Protein AF-A0A6B1H2R6-F1 (afdb_monomer)

Structure (mmCIF, N/CA/C/O backbone):
data_AF-A0A6B1H2R6-F1
#
_entry.id   AF-A0A6B1H2R6-F1
#
loop_
_atom_site.group_PDB
_atom_site.id
_atom_site.type_symbol
_atom_site.label_atom_id
_atom_site.label_alt_id
_atom_site.label_comp_id
_atom_site.label_asym_id
_atom_site.label_entity_id
_atom_site.label_seq_id
_atom_site.pdbx_PDB_ins_code
_atom_site.Cartn_x
_atom_site.Cartn_y
_atom_site.Cartn_z
_atom_site.occupancy
_atom_site.B_iso_or_equiv
_atom_site.auth_seq_id
_atom_site.auth_comp_id
_atom_site.auth_asym_id
_atom_site.auth_atom_id
_atom_site.pdbx_PDB_model_num
ATOM 1 N N . MET A 1 1 ? -9.983 -0.664 -19.211 1.00 61.28 1 MET A N 1
ATOM 2 C C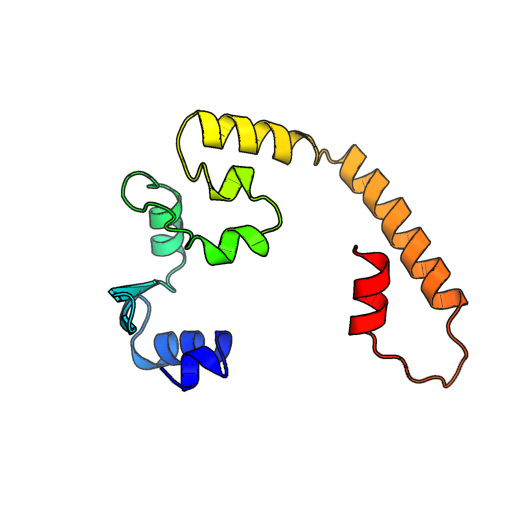A . MET A 1 1 ? -10.300 0.726 -18.810 1.00 61.28 1 MET A CA 1
ATOM 3 C C . MET A 1 1 ? -11.481 0.830 -17.845 1.00 61.28 1 MET A C 1
ATOM 5 O O . MET A 1 1 ? -11.213 1.014 -16.669 1.00 61.28 1 MET A O 1
ATOM 9 N N . ARG A 1 2 ? -12.753 0.632 -18.249 1.00 65.12 2 ARG A N 1
ATOM 10 C CA . ARG A 1 2 ? -13.896 0.660 -17.295 1.00 65.12 2 ARG A CA 1
ATOM 11 C C . ARG A 1 2 ? -13.756 -0.326 -16.122 1.00 65.12 2 ARG A C 1
ATOM 13 O O . ARG A 1 2 ? -14.140 0.011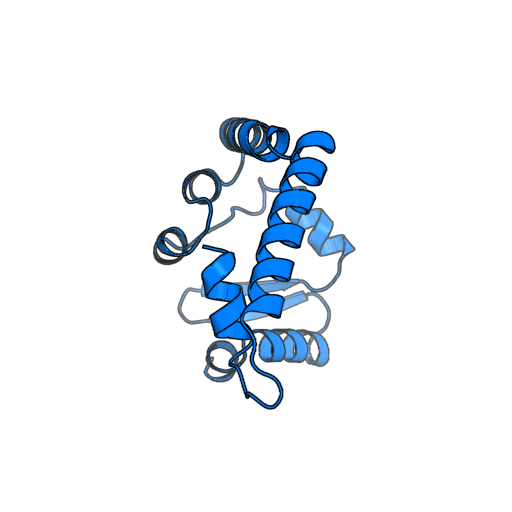 -15.015 1.00 65.12 2 ARG A O 1
ATOM 20 N N . ARG A 1 3 ? -13.167 -1.505 -16.365 1.00 73.31 3 ARG A N 1
ATOM 21 C CA . ARG A 1 3 ? -12.932 -2.533 -15.337 1.00 73.31 3 ARG A CA 1
ATOM 22 C C . ARG A 1 3 ? -11.935 -2.090 -14.258 1.00 73.31 3 ARG A C 1
ATOM 24 O O . ARG A 1 3 ? -12.256 -2.210 -13.091 1.00 73.31 3 ARG A O 1
ATOM 31 N N . LEU A 1 4 ? -10.805 -1.492 -14.654 1.00 78.25 4 LEU A N 1
ATOM 32 C CA . LEU A 1 4 ? -9.787 -0.969 -13.729 1.00 78.25 4 LEU A CA 1
ATOM 33 C C . LEU A 1 4 ? -10.348 0.117 -12.795 1.00 78.25 4 LEU A C 1
ATOM 35 O O . LEU A 1 4 ? -10.033 0.128 -11.614 1.00 78.25 4 LEU A O 1
ATOM 39 N N . ALA A 1 5 ? -11.183 1.021 -13.318 1.00 79.44 5 ALA A N 1
ATOM 40 C CA . ALA A 1 5 ? -11.774 2.099 -12.520 1.00 79.44 5 ALA A CA 1
ATOM 41 C C . ALA A 1 5 ? -12.897 1.626 -11.576 1.00 79.44 5 ALA A C 1
ATOM 43 O O . ALA A 1 5 ? -13.168 2.287 -10.581 1.00 79.44 5 ALA A O 1
ATOM 44 N N . ALA A 1 6 ? -13.570 0.519 -11.904 1.00 83.62 6 ALA A N 1
ATOM 45 C CA . ALA A 1 6 ? -14.678 -0.019 -11.115 1.00 83.62 6 ALA A CA 1
ATOM 46 C C . ALA A 1 6 ? -14.218 -1.032 -10.057 1.00 83.62 6 ALA A C 1
ATOM 48 O O . ALA A 1 6 ? -14.813 -1.114 -8.988 1.00 83.62 6 ALA A O 1
ATOM 49 N N . ASP A 1 7 ? -13.177 -1.803 -10.368 1.00 86.62 7 ASP A N 1
ATOM 50 C CA . ASP A 1 7 ? -12.631 -2.848 -9.512 1.00 86.62 7 ASP A CA 1
ATOM 51 C C . ASP A 1 7 ? -11.132 -2.997 -9.796 1.00 86.62 7 ASP A C 1
ATOM 53 O O . ASP A 1 7 ? -10.707 -3.712 -10.709 1.00 86.62 7 ASP A O 1
ATOM 57 N N . TYR A 1 8 ? -10.333 -2.257 -9.027 1.00 83.81 8 TYR A N 1
ATOM 58 C CA . TYR A 1 8 ? -8.883 -2.223 -9.186 1.00 83.81 8 TYR A CA 1
ATOM 59 C C . TYR A 1 8 ? -8.271 -3.604 -8.922 1.00 83.81 8 TYR A C 1
ATOM 61 O O . TYR A 1 8 ? -7.560 -4.143 -9.768 1.00 83.81 8 TYR A O 1
ATOM 69 N N . THR A 1 9 ? -8.600 -4.214 -7.783 1.00 88.81 9 THR A N 1
ATOM 70 C CA . THR A 1 9 ? -8.045 -5.507 -7.368 1.00 88.81 9 THR A CA 1
ATOM 71 C C . THR A 1 9 ? -8.484 -6.634 -8.300 1.00 88.81 9 THR A C 1
ATOM 73 O O . THR A 1 9 ? -7.644 -7.402 -8.772 1.00 88.81 9 THR A O 1
ATOM 76 N N . GLY A 1 10 ? -9.771 -6.710 -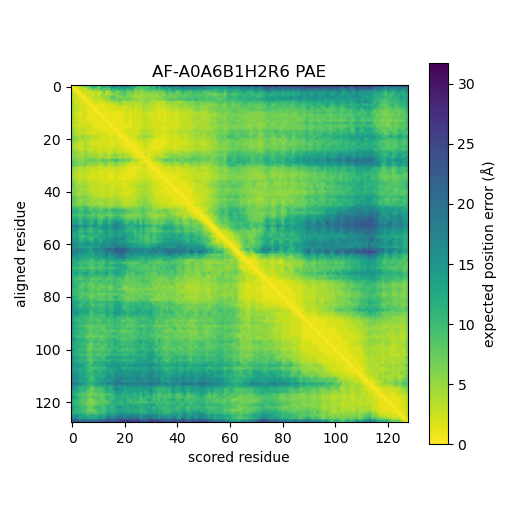8.649 1.00 92.19 10 GLY A N 1
ATOM 77 C CA . GLY A 1 10 ? -10.270 -7.733 -9.567 1.00 92.19 10 GLY A CA 1
ATOM 78 C C . GLY A 1 10 ? -9.758 -7.568 -10.997 1.00 92.19 10 GLY A C 1
ATOM 79 O O . GLY A 1 10 ? -9.630 -8.558 -11.717 1.00 92.19 10 GLY A O 1
ATOM 80 N N . PHE A 1 11 ? -9.406 -6.351 -11.424 1.00 92.81 11 PHE A N 1
ATOM 81 C CA . PHE A 1 11 ? -8.722 -6.142 -12.700 1.00 92.81 11 PHE A CA 1
ATOM 82 C C . PHE A 1 11 ? -7.328 -6.782 -12.718 1.00 92.81 11 PHE A C 1
ATOM 84 O O . PHE A 1 11 ? -7.022 -7.486 -13.677 1.00 92.81 11 PHE A O 1
ATOM 91 N N . PHE A 1 12 ? -6.508 -6.586 -11.679 1.00 93.62 12 PHE A N 1
ATOM 92 C CA . PHE A 1 12 ? -5.163 -7.173 -11.616 1.00 93.62 12 PHE A CA 1
ATOM 93 C C . PHE A 1 12 ? -5.189 -8.693 -11.433 1.00 93.62 12 PHE A C 1
ATOM 95 O O . PHE A 1 12 ? -4.414 -9.380 -12.093 1.00 93.62 12 PHE A O 1
ATOM 102 N N . HIS A 1 13 ? -6.126 -9.235 -10.647 1.00 93.88 13 HIS A N 1
ATOM 103 C CA . HIS A 1 13 ? -6.335 -10.688 -10.593 1.00 93.88 13 HIS A CA 1
ATOM 104 C C . HIS A 1 13 ? -6.684 -11.265 -11.962 1.00 93.88 13 HIS A C 1
ATOM 106 O O . HIS A 1 13 ? -6.070 -12.226 -12.412 1.00 93.88 13 HIS A O 1
ATOM 112 N N . TRP A 1 14 ? -7.629 -10.638 -12.662 1.00 94.19 14 TRP A N 1
ATOM 113 C CA . TRP A 1 14 ? -7.992 -11.062 -14.007 1.00 94.19 14 TRP A CA 1
ATOM 114 C C . TRP A 1 14 ? -6.820 -10.940 -14.991 1.00 94.19 14 TRP A C 1
ATOM 116 O O . TRP A 1 14 ? -6.663 -11.809 -15.841 1.00 94.19 14 TRP A O 1
ATOM 126 N N . LEU A 1 15 ? -5.979 -9.902 -14.884 1.00 94.88 15 LEU A N 1
ATOM 127 C CA . LEU A 1 15 ? -4.776 -9.797 -15.714 1.00 94.88 15 LEU A CA 1
ATOM 128 C C . LEU A 1 15 ? -3.838 -10.996 -15.496 1.00 94.88 15 LEU A C 1
ATOM 130 O O . LEU A 1 15 ? -3.395 -11.613 -16.464 1.00 94.88 15 LEU A O 1
ATOM 134 N N . HIS A 1 16 ? -3.573 -11.337 -14.235 1.00 95.62 16 HIS A N 1
ATOM 135 C CA . HIS A 1 16 ? -2.704 -12.457 -13.874 1.00 95.62 16 HIS A CA 1
ATOM 136 C C . HIS A 1 16 ? -3.246 -13.788 -14.396 1.00 95.62 16 HIS A C 1
ATOM 138 O O . HIS A 1 16 ? -2.538 -14.522 -15.079 1.00 95.62 16 HIS A O 1
ATOM 144 N N . GLU A 1 17 ? -4.528 -14.068 -14.154 1.00 96.06 17 GLU A N 1
ATOM 145 C CA . GLU A 1 17 ? -5.170 -15.320 -14.572 1.00 96.06 17 GLU A CA 1
ATOM 146 C C . GLU A 1 17 ? -5.160 -15.528 -16.091 1.00 96.06 17 GLU A C 1
ATOM 148 O O . GLU A 1 17 ? -5.102 -16.662 -16.562 1.00 96.06 17 GLU A O 1
ATOM 153 N N . GLN A 1 18 ? -5.272 -14.449 -16.867 1.00 95.88 18 GLN A N 1
ATOM 154 C CA . GLN A 1 18 ? -5.395 -14.539 -18.322 1.00 95.88 18 GLN A CA 1
ATOM 155 C C . GLN A 1 18 ? -4.049 -14.513 -19.051 1.00 95.88 18 GLN A C 1
ATOM 157 O O . GLN A 1 18 ? -3.938 -15.118 -20.119 1.00 95.88 18 GLN A O 1
ATOM 162 N N . TRP A 1 19 ? -3.048 -13.806 -18.519 1.00 95.50 19 TRP A N 1
ATOM 163 C CA . TRP A 1 19 ? -1.794 -13.535 -19.236 1.00 95.50 19 TRP A CA 1
ATOM 164 C C . TRP A 1 19 ? -0.523 -13.937 -18.482 1.00 95.50 19 TRP A C 1
ATOM 166 O O . TRP A 1 19 ? 0.556 -13.880 -19.070 1.00 95.50 19 TRP A O 1
ATOM 176 N N . GLY A 1 20 ? -0.632 -14.400 -17.237 1.00 94.31 20 GLY A N 1
ATOM 177 C CA . GLY A 1 20 ? 0.503 -14.852 -16.436 1.00 94.31 20 GLY A CA 1
ATOM 178 C C . GLY A 1 20 ? 1.231 -13.712 -15.727 1.00 94.31 20 GLY A C 1
ATOM 179 O O . GLY A 1 20 ? 0.654 -12.665 -15.437 1.00 94.31 20 GLY A O 1
ATOM 180 N N . ASP A 1 21 ? 2.501 -13.940 -15.395 1.00 96.00 21 ASP A N 1
ATOM 181 C CA . ASP A 1 21 ? 3.171 -13.184 -14.333 1.00 96.00 21 ASP A CA 1
ATOM 182 C C . ASP A 1 21 ? 3.728 -11.815 -14.739 1.00 96.00 21 ASP A C 1
ATOM 184 O O . ASP A 1 21 ? 4.021 -10.997 -13.868 1.00 96.00 21 ASP A O 1
ATOM 188 N N . ILE A 1 22 ? 3.866 -11.542 -16.039 1.00 95.19 22 ILE A N 1
ATOM 189 C CA . ILE A 1 22 ? 4.275 -10.233 -16.565 1.00 95.19 22 ILE A CA 1
ATOM 190 C C . ILE A 1 22 ? 3.316 -9.846 -17.683 1.00 95.19 22 ILE A C 1
ATOM 192 O O . ILE A 1 22 ? 3.267 -10.500 -18.725 1.00 95.19 22 ILE A O 1
ATOM 196 N N . VAL A 1 23 ? 2.574 -8.758 -17.486 1.00 96.06 23 VAL A N 1
ATOM 197 C CA . VAL A 1 23 ? 1.528 -8.334 -18.420 1.00 96.06 23 VAL A CA 1
ATOM 198 C C . VAL A 1 23 ? 1.701 -6.871 -18.789 1.00 96.06 23 VAL A C 1
ATOM 200 O O . VAL A 1 23 ? 1.575 -5.984 -17.947 1.00 96.06 23 VAL A O 1
ATOM 203 N N . TYR A 1 24 ? 1.932 -6.617 -20.076 1.00 94.12 24 TYR A N 1
ATOM 204 C CA . TYR A 1 24 ? 1.932 -5.270 -20.639 1.00 94.12 24 TYR A CA 1
ATOM 205 C C . TYR A 1 24 ? 0.520 -4.872 -21.063 1.00 94.12 24 TYR A C 1
ATOM 207 O O . TYR A 1 24 ? -0.170 -5.626 -21.749 1.00 94.12 24 TYR A O 1
ATOM 215 N N . PHE A 1 25 ? 0.089 -3.675 -20.679 1.00 90.50 25 PHE A N 1
ATOM 216 C CA . PHE A 1 25 ? -1.219 -3.135 -21.040 1.00 90.50 25 PHE A CA 1
ATOM 217 C C . PHE A 1 25 ? -1.171 -1.613 -21.181 1.00 90.50 25 PHE A C 1
ATOM 219 O O . PHE A 1 25 ? -0.337 -0.942 -20.583 1.00 90.50 25 PHE A O 1
ATOM 226 N N . GLU A 1 26 ? -2.087 -1.053 -21.966 1.00 89.81 26 GLU A N 1
ATOM 227 C CA . GLU A 1 26 ? -2.173 0.392 -22.180 1.00 89.81 26 GLU A CA 1
ATOM 228 C C . GLU A 1 26 ? -3.330 1.013 -21.392 1.00 89.81 26 GLU A C 1
ATOM 230 O O . GLU A 1 26 ? -4.441 0.473 -21.316 1.00 89.81 26 GLU A O 1
ATOM 235 N N . VAL A 1 27 ? -3.081 2.197 -20.843 1.00 84.00 27 VAL A N 1
ATOM 236 C CA . VAL A 1 27 ? -4.089 3.118 -20.304 1.00 84.00 27 VAL A CA 1
ATOM 237 C C . VAL A 1 27 ? -3.787 4.539 -20.825 1.00 84.00 27 VAL A C 1
ATOM 239 O O . VAL A 1 27 ? -2.721 4.766 -21.388 1.00 84.00 27 VAL A O 1
ATOM 242 N N . PRO A 1 28 ? -4.695 5.529 -20.704 1.00 81.06 28 PRO A N 1
ATOM 243 C CA . PRO A 1 28 ? -4.541 6.829 -21.367 1.00 81.06 28 PRO A CA 1
ATOM 244 C C . PRO A 1 28 ? -3.266 7.602 -21.041 1.00 81.06 28 PRO A C 1
ATOM 246 O O . PRO A 1 28 ? -2.882 8.471 -21.814 1.00 81.06 28 PRO A O 1
ATOM 249 N N . ASN A 1 29 ? -2.631 7.321 -19.902 1.00 77.31 29 ASN A N 1
ATOM 250 C CA . ASN A 1 29 ? -1.380 7.954 -19.493 1.00 77.31 29 ASN A CA 1
ATOM 251 C C . ASN A 1 29 ? -0.123 7.171 -19.915 1.00 77.31 29 ASN A C 1
ATOM 253 O O . ASN A 1 29 ? 0.970 7.576 -19.536 1.00 77.31 29 ASN A O 1
ATOM 257 N N . GLY A 1 30 ? -0.249 6.081 -20.680 1.00 83.00 30 GLY A N 1
ATOM 258 C CA . GLY A 1 30 ? 0.887 5.358 -21.250 1.00 83.00 30 GLY A CA 1
ATOM 259 C C . GLY A 1 30 ? 0.754 3.837 -21.217 1.00 83.00 30 GLY A C 1
ATOM 260 O O . GLY A 1 30 ? -0.294 3.279 -20.884 1.00 83.00 30 GLY A O 1
ATOM 261 N N . GLY A 1 31 ? 1.848 3.169 -21.582 1.00 87.44 31 GLY A N 1
ATOM 262 C CA . GLY A 1 31 ? 2.012 1.729 -21.403 1.00 87.44 31 GLY A CA 1
ATOM 263 C C . GLY A 1 31 ? 2.417 1.406 -19.967 1.00 87.44 31 GLY A C 1
ATOM 264 O O . GLY A 1 31 ? 3.257 2.087 -19.384 1.00 87.44 31 GLY A O 1
ATOM 265 N N . HIS A 1 32 ? 1.819 0.363 -19.408 1.00 88.81 32 HIS A N 1
ATOM 266 C CA . HIS A 1 32 ? 2.059 -0.125 -18.054 1.00 88.81 32 HIS A CA 1
ATOM 267 C C . HIS A 1 32 ? 2.433 -1.598 -18.101 1.00 88.81 32 HIS A C 1
ATOM 269 O O . HIS A 1 32 ? 2.053 -2.324 -19.021 1.00 88.81 32 HIS A O 1
ATOM 275 N N . CYS A 1 33 ? 3.178 -2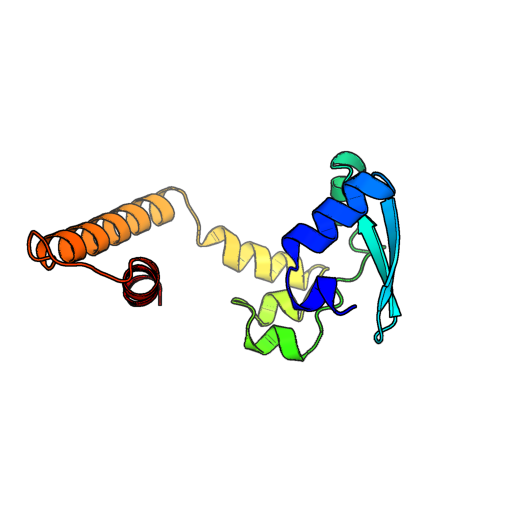.033 -17.092 1.00 91.12 33 CYS A N 1
ATOM 276 C CA . CYS A 1 33 ? 3.552 -3.424 -16.901 1.00 91.12 33 CYS A CA 1
ATOM 277 C C . CYS A 1 33 ? 3.116 -3.857 -15.500 1.00 91.12 33 CYS A C 1
ATOM 279 O O . CYS A 1 33 ? 3.530 -3.249 -14.513 1.00 91.12 33 CYS A O 1
ATOM 281 N N . ALA A 1 34 ? 2.260 -4.873 -15.418 1.00 92.69 34 ALA A N 1
ATOM 282 C CA . ALA A 1 34 ? 1.935 -5.554 -14.172 1.00 92.69 34 ALA A CA 1
ATOM 283 C C . ALA A 1 34 ? 2.884 -6.738 -13.988 1.00 92.69 34 ALA A C 1
ATOM 285 O O . ALA A 1 34 ? 3.080 -7.513 -14.924 1.00 92.69 34 ALA A O 1
ATOM 286 N N . VAL A 1 35 ? 3.438 -6.878 -12.785 1.00 93.38 35 VAL A N 1
ATOM 287 C CA . VAL A 1 35 ? 4.324 -7.983 -12.411 1.00 93.38 35 VAL A CA 1
ATOM 288 C C . VAL A 1 35 ? 3.755 -8.669 -11.176 1.00 93.38 35 VAL A C 1
ATOM 290 O O . VAL A 1 35 ? 3.540 -8.017 -10.155 1.00 93.38 35 VAL A O 1
ATOM 293 N N . PHE A 1 36 ? 3.488 -9.968 -11.296 1.00 94.75 36 PHE A N 1
ATOM 294 C CA . PHE A 1 36 ? 2.871 -10.807 -10.264 1.00 94.75 36 PHE A CA 1
ATOM 295 C C . PHE A 1 36 ? 3.839 -11.834 -9.673 1.00 94.75 36 PHE A C 1
ATOM 297 O O . PHE A 1 36 ? 3.609 -12.308 -8.561 1.00 94.75 36 PHE A O 1
ATOM 304 N N . ASP A 1 37 ? 4.919 -12.158 -10.389 1.00 94.62 37 ASP A N 1
ATOM 305 C CA . ASP A 1 37 ? 5.963 -13.043 -9.881 1.00 94.62 37 ASP A CA 1
ATOM 306 C C . ASP A 1 37 ? 6.734 -12.357 -8.735 1.00 94.62 37 ASP A C 1
ATOM 308 O O . ASP A 1 37 ? 7.221 -11.232 -8.912 1.00 94.62 37 ASP A O 1
ATOM 312 N N . PRO A 1 38 ? 6.842 -12.997 -7.556 1.00 92.88 38 PRO A N 1
ATOM 313 C CA . PRO A 1 38 ? 7.456 -12.387 -6.383 1.00 92.88 38 PRO A CA 1
ATOM 314 C C . PRO A 1 38 ? 8.967 -12.186 -6.531 1.00 92.88 38 PRO A C 1
ATOM 316 O O . PRO A 1 38 ? 9.483 -11.196 -6.012 1.00 92.88 38 PRO A O 1
ATOM 319 N N . ASP A 1 39 ? 9.664 -13.068 -7.248 1.00 92.94 39 ASP A N 1
ATOM 320 C CA . ASP A 1 39 ? 11.114 -12.983 -7.425 1.00 92.94 39 ASP A CA 1
ATOM 321 C C . ASP A 1 39 ? 11.455 -11.822 -8.368 1.00 92.94 39 ASP A C 1
ATOM 323 O O . ASP A 1 39 ? 12.343 -11.013 -8.088 1.00 92.94 39 ASP A O 1
ATOM 327 N N . ILE A 1 40 ? 10.690 -11.667 -9.452 1.00 90.25 40 ILE A N 1
ATOM 328 C CA . ILE A 1 40 ? 10.810 -10.526 -10.361 1.00 90.25 40 ILE A CA 1
ATOM 329 C C . ILE A 1 40 ? 10.430 -9.240 -9.627 1.00 90.25 40 ILE A C 1
ATOM 331 O O . ILE A 1 40 ? 11.161 -8.256 -9.718 1.00 90.25 40 ILE A O 1
ATOM 335 N N . ALA A 1 41 ? 9.327 -9.224 -8.873 1.00 88.19 41 ALA A N 1
ATOM 336 C CA . ALA A 1 41 ? 8.914 -8.050 -8.105 1.00 88.19 41 ALA A CA 1
ATOM 337 C C . ALA A 1 41 ? 9.984 -7.612 -7.090 1.00 88.19 41 ALA A C 1
ATOM 339 O O . ALA A 1 41 ? 10.258 -6.416 -6.962 1.00 88.19 41 ALA A O 1
ATOM 340 N N . GLU A 1 42 ? 10.631 -8.557 -6.407 1.00 88.44 42 GLU A N 1
ATOM 341 C CA . GLU A 1 42 ? 11.752 -8.267 -5.514 1.00 88.44 42 GLU A CA 1
ATOM 342 C C . GLU A 1 42 ? 12.924 -7.626 -6.269 1.00 88.44 42 GLU A C 1
ATOM 344 O O . GLU A 1 42 ? 13.474 -6.609 -5.831 1.00 88.44 42 GLU A O 1
ATOM 349 N N . ASP A 1 43 ? 13.272 -8.170 -7.432 1.00 87.38 43 ASP A N 1
ATOM 350 C CA . ASP A 1 43 ? 14.332 -7.647 -8.289 1.00 87.38 43 ASP A CA 1
ATOM 351 C C . ASP A 1 43 ? 14.057 -6.211 -8.763 1.00 87.38 43 ASP A C 1
ATOM 353 O O . ASP A 1 43 ? 14.977 -5.387 -8.804 1.00 87.38 43 ASP A O 1
ATOM 357 N N . LEU A 1 44 ? 12.796 -5.886 -9.072 1.00 84.06 44 LEU A N 1
ATOM 358 C CA . LEU A 1 44 ? 12.362 -4.531 -9.432 1.00 84.06 44 LEU A CA 1
ATOM 359 C C . LEU A 1 44 ? 12.542 -3.553 -8.266 1.00 84.06 44 LEU A C 1
ATOM 361 O O . LEU A 1 44 ? 13.050 -2.448 -8.454 1.00 84.06 44 LEU A O 1
ATOM 365 N N . VAL A 1 45 ? 12.163 -3.959 -7.052 1.00 82.06 45 VAL A N 1
ATOM 366 C CA . VAL A 1 45 ? 12.287 -3.125 -5.844 1.00 82.06 45 VAL A CA 1
ATOM 367 C C . VAL A 1 45 ? 13.753 -2.899 -5.464 1.00 82.06 45 VAL A C 1
ATOM 369 O O . VAL A 1 45 ? 14.103 -1.831 -4.958 1.00 82.06 45 VAL A O 1
ATOM 372 N N . ARG A 1 46 ? 14.628 -3.876 -5.727 1.00 82.56 46 ARG A N 1
ATOM 373 C CA . ARG A 1 46 ? 16.068 -3.799 -5.432 1.00 82.56 46 ARG A CA 1
ATOM 374 C C . ARG A 1 46 ? 16.868 -2.942 -6.413 1.00 82.56 46 ARG A C 1
ATOM 376 O O . ARG A 1 46 ? 17.988 -2.569 -6.071 1.00 82.56 46 ARG A O 1
ATOM 383 N N . LYS A 1 47 ? 16.316 -2.623 -7.587 1.00 81.44 47 LYS A N 1
ATOM 384 C CA . LYS A 1 47 ? 16.978 -1.851 -8.656 1.00 81.44 47 LYS A CA 1
ATOM 385 C C . LYS A 1 47 ? 16.252 -0.521 -8.927 1.00 81.44 47 LYS A C 1
ATOM 387 O O . LYS A 1 47 ? 15.762 -0.303 -10.040 1.00 81.44 47 LYS A O 1
ATOM 392 N N . PRO A 1 48 ? 16.143 0.386 -7.935 1.00 71.00 48 PRO A N 1
ATOM 393 C CA . PRO A 1 48 ? 15.406 1.648 -8.072 1.00 71.00 48 PRO A CA 1
ATOM 394 C C . PRO A 1 48 ? 15.977 2.582 -9.152 1.00 71.00 48 PRO A C 1
ATOM 396 O O . PRO A 1 48 ? 15.284 3.469 -9.640 1.00 71.00 48 PRO A O 1
ATOM 399 N N . GLU A 1 49 ? 17.232 2.395 -9.556 1.00 71.69 49 GLU A N 1
ATOM 400 C CA . GLU A 1 49 ? 17.851 3.095 -10.682 1.00 71.69 49 GLU A CA 1
ATOM 401 C C . GLU A 1 49 ? 17.250 2.712 -12.042 1.00 71.69 49 GLU A C 1
ATOM 403 O O . GLU A 1 49 ? 17.299 3.513 -12.975 1.00 71.69 49 GLU A O 1
ATOM 408 N N . LEU A 1 50 ? 16.673 1.512 -12.154 1.00 73.25 50 LEU A N 1
ATOM 409 C CA . LEU A 1 50 ? 15.990 1.033 -13.358 1.00 73.25 50 LEU A CA 1
ATOM 410 C C . LEU A 1 50 ? 14.492 1.363 -13.339 1.00 73.25 50 LEU A C 1
ATOM 412 O O . LEU A 1 50 ? 13.868 1.438 -14.397 1.00 73.25 50 LEU A O 1
ATOM 416 N N . PHE A 1 51 ? 13.927 1.586 -12.149 1.00 72.50 51 PHE A N 1
ATOM 417 C CA . PHE A 1 51 ? 12.503 1.832 -11.935 1.00 72.50 51 PHE A CA 1
ATOM 418 C C . PHE A 1 51 ? 12.309 3.053 -11.039 1.00 72.50 51 PHE A C 1
ATOM 420 O O . PHE A 1 51 ? 12.351 2.975 -9.811 1.00 72.50 51 PHE A O 1
ATOM 427 N N . GLN A 1 52 ? 12.063 4.207 -11.660 1.00 65.25 52 GLN A N 1
ATOM 428 C CA . GLN A 1 52 ? 11.687 5.403 -10.917 1.00 65.25 52 GLN A CA 1
ATOM 429 C C . GLN A 1 52 ? 10.251 5.250 -10.413 1.00 65.25 52 GLN A C 1
ATOM 431 O O . GLN A 1 52 ? 9.350 4.927 -11.188 1.00 65.25 52 GLN A O 1
ATOM 436 N N . LYS A 1 53 ? 10.019 5.514 -9.121 1.00 66.69 53 LYS A N 1
ATOM 437 C CA . LYS A 1 53 ? 8.650 5.682 -8.620 1.00 66.69 53 LYS A CA 1
ATOM 438 C C . LYS A 1 53 ? 8.090 6.968 -9.221 1.00 66.69 53 LYS A C 1
ATOM 440 O O . LYS A 1 53 ? 8.316 8.051 -8.686 1.00 66.69 53 LYS A O 1
ATOM 445 N N . ASP A 1 54 ? 7.371 6.842 -10.326 1.00 64.00 54 ASP A N 1
ATOM 446 C CA . ASP A 1 54 ? 6.567 7.930 -10.859 1.00 64.00 54 ASP A CA 1
ATOM 447 C C . ASP A 1 54 ? 5.265 7.989 -10.061 1.00 64.00 54 ASP A C 1
ATOM 449 O O . ASP A 1 54 ? 4.339 7.200 -10.255 1.00 64.00 54 ASP A O 1
ATOM 453 N N . THR A 1 55 ? 5.244 8.865 -9.059 1.00 64.75 55 THR A N 1
ATOM 454 C CA . THR A 1 55 ? 4.030 9.129 -8.291 1.00 64.75 55 THR A CA 1
ATOM 455 C C . THR A 1 55 ? 3.360 10.341 -8.919 1.00 64.75 55 THR A C 1
ATOM 457 O O . THR A 1 55 ? 3.916 11.441 -8.849 1.00 64.75 55 THR A O 1
ATOM 460 N N . PRO A 1 56 ? 2.176 10.187 -9.530 1.00 66.38 56 PRO A N 1
ATOM 461 C CA . PRO A 1 56 ? 1.528 11.312 -10.171 1.00 66.38 56 PRO A CA 1
ATOM 462 C C . PRO A 1 56 ? 1.166 12.366 -9.122 1.00 66.38 56 PRO A C 1
ATOM 464 O O . PRO A 1 56 ? 0.797 12.034 -7.996 1.00 66.38 56 PRO A O 1
ATOM 467 N N . ALA A 1 57 ? 1.247 13.647 -9.492 1.00 64.62 57 ALA A N 1
ATOM 468 C CA . ALA A 1 57 ? 1.147 14.750 -8.534 1.00 64.62 57 ALA A CA 1
ATOM 469 C C . ALA A 1 57 ? -0.138 14.728 -7.683 1.00 64.62 57 ALA A C 1
ATOM 471 O O . ALA A 1 57 ? -0.097 15.073 -6.504 1.00 64.62 57 ALA A O 1
ATOM 472 N N . PHE A 1 58 ? -1.250 14.256 -8.258 1.00 65.00 58 PHE A N 1
ATOM 473 C CA . PHE A 1 58 ? -2.526 14.105 -7.553 1.00 65.00 58 PHE A CA 1
ATOM 474 C C . PHE A 1 58 ? -2.470 13.078 -6.410 1.00 65.00 58 PHE A C 1
ATOM 476 O O . PHE A 1 58 ? -3.233 13.175 -5.456 1.00 65.00 58 PHE A O 1
ATOM 483 N N . ALA A 1 59 ? -1.567 12.096 -6.474 1.00 61.91 59 ALA A N 1
ATOM 484 C CA . ALA A 1 59 ? -1.421 11.096 -5.427 1.00 61.91 59 ALA A CA 1
ATOM 485 C C . ALA A 1 59 ? -0.718 11.671 -4.185 1.00 61.91 59 ALA A C 1
ATOM 487 O O . ALA A 1 59 ? -0.924 11.169 -3.085 1.00 61.91 59 ALA A O 1
ATOM 488 N N . PHE A 1 60 ? 0.054 12.759 -4.303 1.00 63.03 60 PHE A N 1
ATOM 489 C CA . PHE A 1 60 ? 0.715 13.376 -3.145 1.00 63.03 60 PHE A CA 1
ATOM 490 C C . PHE A 1 60 ? -0.258 13.985 -2.131 1.00 63.03 60 PHE A C 1
ATOM 492 O O . PHE A 1 60 ? 0.107 14.107 -0.966 1.00 63.03 60 PHE A O 1
ATO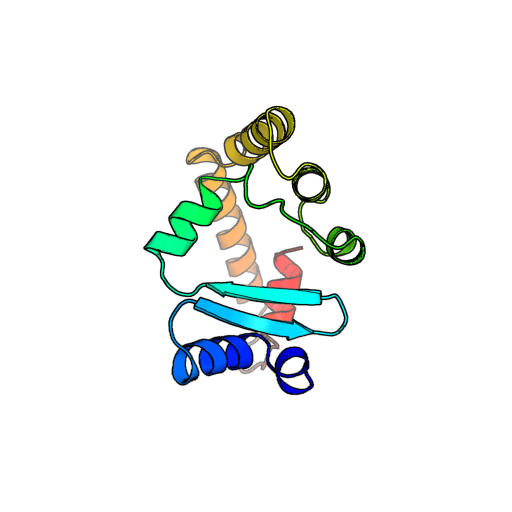M 499 N N . GLU A 1 61 ? -1.469 14.360 -2.549 1.00 59.56 61 GLU A N 1
ATOM 500 C CA . GLU A 1 61 ? -2.498 14.921 -1.659 1.00 59.56 61 GLU A CA 1
ATOM 501 C C . GLU A 1 61 ? -3.203 13.846 -0.818 1.00 59.56 61 GLU A C 1
ATOM 503 O O . GLU A 1 61 ? -3.815 14.163 0.198 1.00 59.56 61 GLU A O 1
ATOM 508 N N . VAL A 1 62 ? -3.084 12.574 -1.214 1.00 60.78 62 VAL A N 1
ATOM 509 C CA . VAL A 1 62 ? -3.709 11.423 -0.540 1.00 60.78 62 VAL A CA 1
ATOM 510 C C . VAL A 1 62 ? -2.692 10.459 0.085 1.00 60.78 62 VAL A C 1
ATOM 512 O O . VAL A 1 62 ? -3.068 9.594 0.874 1.00 60.78 62 VAL A O 1
ATOM 515 N N . ILE A 1 63 ? -1.400 10.585 -0.240 1.00 61.78 63 ILE A N 1
ATOM 516 C CA . ILE A 1 63 ? -0.334 9.747 0.323 1.00 61.78 63 ILE A CA 1
ATOM 517 C C . ILE A 1 63 ? 0.083 10.269 1.703 1.00 61.78 63 ILE A C 1
ATOM 519 O O . ILE A 1 63 ? 0.490 11.417 1.857 1.00 61.78 63 ILE A O 1
ATOM 523 N N . GLN A 1 64 ? 0.084 9.367 2.690 1.00 57.69 64 GLN A N 1
ATOM 524 C CA . GLN A 1 64 ? 0.382 9.627 4.107 1.00 57.69 64 GLN A CA 1
ATOM 525 C C . GLN A 1 64 ? 1.795 10.190 4.392 1.00 57.69 64 GLN A C 1
ATOM 527 O O . GLN A 1 64 ? 2.060 10.640 5.503 1.00 57.69 64 GLN A O 1
ATOM 532 N N . SER A 1 65 ? 2.709 10.201 3.412 1.00 67.00 65 SER A N 1
ATOM 533 C CA . SER A 1 65 ? 4.027 10.848 3.530 1.00 67.00 65 SER A CA 1
ATOM 534 C C . SER A 1 65 ? 4.461 11.520 2.217 1.00 67.00 65 SER A C 1
ATOM 536 O O . SER A 1 65 ? 5.225 10.944 1.432 1.00 67.00 65 SER A O 1
ATOM 538 N N . PRO A 1 66 ? 4.006 12.762 1.957 1.00 69.69 66 PRO A N 1
ATOM 539 C CA . PRO A 1 66 ? 4.335 13.495 0.734 1.00 69.69 66 PRO A CA 1
ATOM 540 C C . PRO A 1 66 ? 5.844 13.698 0.536 1.00 69.69 66 PRO A C 1
ATOM 542 O O . P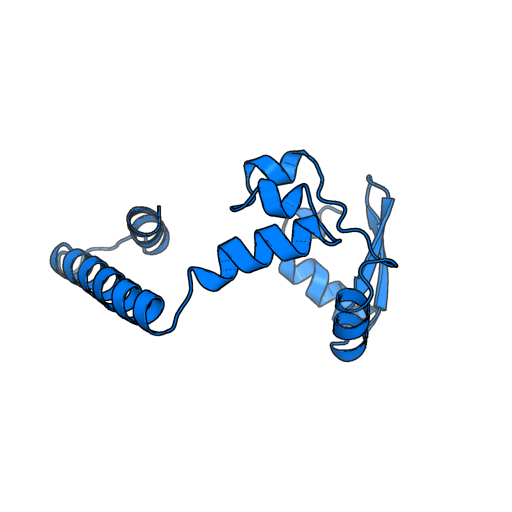RO A 1 66 ? 6.320 13.730 -0.595 1.00 69.69 66 PRO A O 1
ATOM 545 N N . CYS A 1 67 ? 6.616 13.796 1.624 1.00 73.75 67 CYS A N 1
ATOM 546 C CA . CYS A 1 67 ? 8.072 13.948 1.571 1.00 73.75 67 CYS A CA 1
ATOM 547 C C . CYS A 1 67 ? 8.775 12.698 1.015 1.00 73.75 67 CYS A C 1
ATOM 549 O O . CYS A 1 67 ? 9.668 12.827 0.182 1.00 73.75 67 CYS A O 1
ATOM 551 N N . LEU A 1 68 ? 8.355 11.493 1.420 1.00 75.44 68 LEU A N 1
ATOM 552 C CA . LEU A 1 68 ? 8.911 10.240 0.886 1.00 75.44 68 LEU A CA 1
ATOM 553 C C . LEU A 1 68 ? 8.461 9.979 -0.551 1.00 75.44 68 LEU A C 1
ATOM 555 O O . LEU A 1 68 ? 9.224 9.441 -1.348 1.00 75.44 68 LEU A O 1
ATOM 559 N N . ALA A 1 69 ? 7.238 10.383 -0.892 1.00 73.06 69 ALA A N 1
ATOM 560 C CA . ALA A 1 69 ? 6.714 10.248 -2.245 1.00 73.06 69 ALA A CA 1
ATOM 561 C C . ALA A 1 69 ? 7.440 11.173 -3.244 1.00 73.06 69 ALA A C 1
ATOM 563 O O . ALA A 1 69 ? 7.677 10.784 -4.384 1.00 73.06 69 ALA A O 1
ATOM 564 N N . ARG A 1 70 ? 7.837 12.379 -2.810 1.00 74.50 70 ARG A N 1
ATOM 565 C CA . ARG A 1 70 ? 8.593 13.352 -3.625 1.00 74.50 70 ARG A CA 1
ATOM 566 C C . ARG A 1 70 ? 10.077 13.026 -3.771 1.00 74.50 70 ARG A C 1
ATOM 568 O O . ARG A 1 70 ? 10.696 13.477 -4.730 1.00 74.50 70 ARG A O 1
ATOM 575 N N . THR A 1 71 ? 10.633 12.247 -2.847 1.00 79.06 71 THR A N 1
ATOM 576 C CA . THR A 1 71 ? 12.034 11.816 -2.877 1.00 79.06 71 THR A CA 1
ATOM 577 C C . THR A 1 71 ? 12.079 10.292 -2.980 1.00 79.06 71 THR A C 1
ATOM 579 O O . THR A 1 71 ? 12.251 9.628 -1.962 1.00 79.06 71 THR A O 1
ATOM 582 N N . PRO A 1 72 ? 11.882 9.708 -4.176 1.00 72.31 72 PRO A N 1
ATOM 583 C CA . PRO A 1 72 ? 11.584 8.282 -4.316 1.00 72.31 72 PRO A CA 1
ATOM 584 C C . PRO A 1 72 ? 12.781 7.331 -4.160 1.00 72.31 72 PRO A C 1
ATOM 586 O O . PRO A 1 72 ? 12.567 6.148 -3.895 1.00 72.31 72 PRO A O 1
ATOM 589 N N . PHE A 1 73 ? 14.014 7.817 -4.346 1.00 77.12 73 PHE A N 1
ATOM 590 C CA . PHE A 1 73 ? 15.254 7.038 -4.235 1.00 77.12 73 PHE A CA 1
ATOM 591 C C . PHE A 1 73 ? 16.465 7.937 -3.918 1.00 77.12 73 PHE A C 1
ATOM 593 O O . PHE A 1 73 ? 16.360 9.164 -3.890 1.00 77.12 73 PHE A O 1
ATOM 600 N N . GLY A 1 74 ? 17.625 7.319 -3.672 1.00 83.69 74 GLY A N 1
ATOM 601 C CA . GLY A 1 74 ? 18.889 8.013 -3.397 1.00 83.69 74 GLY A CA 1
ATOM 602 C C . GLY A 1 74 ? 19.150 8.286 -1.913 1.00 83.69 74 GLY A C 1
ATOM 603 O O . GLY A 1 74 ? 18.418 7.832 -1.034 1.00 83.69 74 GLY A O 1
ATOM 604 N N . ASP A 1 75 ? 20.227 9.017 -1.625 1.00 88.56 75 ASP A N 1
ATOM 605 C CA . ASP A 1 75 ? 20.693 9.238 -0.248 1.00 88.56 75 ASP A CA 1
ATOM 606 C C . ASP A 1 75 ? 19.693 10.034 0.599 1.00 88.56 75 ASP A C 1
ATOM 608 O O . ASP A 1 75 ? 19.498 9.722 1.773 1.00 88.56 75 ASP A O 1
ATOM 612 N N . GLU A 1 76 ? 19.003 11.006 -0.000 1.00 86.75 76 GLU A N 1
ATOM 613 C CA . GLU A 1 76 ? 17.956 11.763 0.692 1.00 86.75 76 GLU A CA 1
ATOM 614 C C . GLU A 1 76 ? 16.731 10.884 0.991 1.00 86.75 76 GLU A C 1
ATOM 616 O O . GLU A 1 76 ? 16.191 10.941 2.094 1.00 86.75 76 GLU A O 1
ATOM 621 N N . HIS A 1 77 ? 16.336 9.994 0.068 1.00 84.88 77 HIS A N 1
ATOM 622 C CA . HIS A 1 77 ? 15.290 8.999 0.336 1.00 84.88 77 HIS A CA 1
ATOM 623 C C . HIS A 1 77 ? 15.680 8.086 1.499 1.00 84.88 77 HIS A C 1
ATOM 625 O O . HIS A 1 77 ? 14.866 7.844 2.392 1.00 84.88 77 HIS A O 1
ATOM 631 N N . ARG A 1 78 ? 16.932 7.606 1.514 1.00 86.00 78 ARG A N 1
ATOM 632 C CA . ARG A 1 78 ? 17.463 6.767 2.595 1.00 86.00 78 ARG A CA 1
ATOM 633 C C . ARG A 1 78 ? 17.399 7.508 3.925 1.00 86.00 78 ARG A C 1
ATOM 635 O O . ARG A 1 78 ? 16.830 6.989 4.873 1.00 86.00 78 ARG A O 1
ATOM 642 N N . ARG A 1 79 ? 17.873 8.754 3.969 1.00 88.50 79 ARG A N 1
ATOM 643 C CA . ARG A 1 79 ? 17.845 9.592 5.173 1.00 88.50 79 ARG A CA 1
ATOM 644 C C . ARG A 1 79 ? 16.427 9.821 5.699 1.00 88.50 79 ARG A C 1
ATOM 646 O O . ARG A 1 79 ? 16.197 9.693 6.899 1.00 88.50 79 ARG A O 1
ATOM 653 N N . LEU A 1 80 ? 15.479 10.162 4.827 1.00 87.56 80 LEU A N 1
ATOM 654 C CA . LEU A 1 80 ? 14.077 10.367 5.207 1.00 87.56 80 LEU A CA 1
ATOM 655 C C . LEU A 1 80 ? 13.422 9.064 5.684 1.00 87.56 80 LEU A C 1
ATOM 657 O O . LEU A 1 80 ? 12.651 9.070 6.648 1.00 87.56 80 LEU A O 1
ATOM 661 N N . THR A 1 81 ? 13.752 7.948 5.036 1.00 86.19 81 THR A N 1
ATOM 662 C CA . THR A 1 81 ? 13.285 6.617 5.433 1.00 86.19 81 THR A CA 1
ATOM 663 C C . THR A 1 81 ? 13.844 6.246 6.798 1.00 86.19 81 THR A C 1
ATOM 665 O O . THR A 1 81 ? 13.069 5.878 7.671 1.00 86.19 81 THR A O 1
ATOM 668 N N . ASP A 1 82 ? 15.141 6.436 7.035 1.00 89.19 82 ASP A N 1
ATOM 669 C CA . ASP A 1 82 ? 15.782 6.162 8.323 1.00 89.19 82 ASP A CA 1
ATOM 670 C C . ASP A 1 82 ? 15.148 6.996 9.442 1.00 89.19 82 ASP A C 1
ATOM 672 O O . ASP A 1 82 ? 14.790 6.460 10.490 1.00 89.19 82 ASP A O 1
ATOM 676 N N . LEU A 1 83 ? 14.920 8.294 9.216 1.00 86.19 83 LEU A N 1
ATOM 677 C CA . LEU A 1 83 ? 14.225 9.163 10.174 1.00 86.19 83 LEU A CA 1
ATOM 678 C C . LEU A 1 83 ? 12.813 8.660 10.508 1.00 86.19 83 LEU A C 1
ATOM 680 O O . LEU A 1 83 ? 12.388 8.735 11.658 1.00 86.19 83 LEU A O 1
ATOM 684 N N . THR A 1 84 ? 12.096 8.138 9.514 1.00 83.31 84 THR A N 1
ATOM 685 C CA . THR A 1 84 ? 10.727 7.638 9.690 1.00 83.31 84 THR A CA 1
ATOM 686 C C . THR A 1 84 ? 10.720 6.275 10.381 1.00 83.31 84 THR A C 1
ATOM 688 O O . THR A 1 84 ? 10.025 6.085 11.373 1.00 83.31 84 THR A O 1
ATOM 691 N N . VAL A 1 85 ? 11.519 5.322 9.900 1.00 85.06 85 VAL A N 1
ATOM 692 C CA . VAL A 1 85 ? 11.555 3.934 10.386 1.00 85.06 85 VAL A CA 1
ATOM 693 C C . VAL A 1 85 ? 12.125 3.854 11.798 1.00 85.06 85 VAL A C 1
ATOM 695 O O . VAL A 1 85 ? 11.609 3.101 12.621 1.00 85.06 85 VAL A O 1
ATOM 698 N N . THR A 1 86 ? 13.122 4.676 12.136 1.00 84.62 86 THR A N 1
ATOM 699 C CA . THR A 1 86 ? 13.665 4.737 13.508 1.00 84.62 86 THR A CA 1
ATOM 700 C C . THR A 1 86 ? 12.641 5.224 14.535 1.00 84.62 86 THR A C 1
ATOM 702 O O . THR A 1 86 ? 12.826 5.017 15.737 1.00 84.62 86 THR A O 1
ATOM 705 N N . ALA A 1 87 ? 11.520 5.811 14.099 1.00 82.62 87 ALA A N 1
ATOM 706 C CA . ALA A 1 87 ? 10.408 6.106 14.988 1.00 82.62 87 ALA A CA 1
ATOM 707 C C . ALA A 1 87 ? 9.682 4.840 15.484 1.00 82.62 87 ALA A C 1
ATOM 709 O O . ALA A 1 87 ? 9.124 4.864 16.580 1.00 82.62 87 ALA A O 1
ATOM 710 N N . PHE A 1 88 ? 9.747 3.733 14.742 1.00 85.88 88 PHE A N 1
ATOM 711 C CA . PHE A 1 88 ? 9.035 2.480 15.004 1.00 85.88 88 PHE A CA 1
ATOM 712 C C . PHE A 1 88 ? 9.905 1.454 15.743 1.00 85.88 88 PHE A C 1
ATOM 714 O O . PHE A 1 88 ? 10.108 0.330 15.287 1.00 85.88 88 PHE A O 1
ATOM 721 N N . THR A 1 89 ? 10.430 1.822 16.914 1.00 90.75 89 THR A N 1
ATOM 722 C CA . THR A 1 89 ? 11.137 0.850 17.768 1.00 90.75 89 THR A CA 1
ATOM 723 C C . THR A 1 89 ? 10.154 -0.154 18.389 1.00 90.75 89 THR A C 1
ATOM 725 O O . THR A 1 89 ? 8.959 0.155 18.510 1.00 90.75 89 THR A O 1
ATOM 728 N N . PRO A 1 90 ? 10.608 -1.342 18.836 1.00 92.81 90 PRO A N 1
ATOM 729 C CA . PRO A 1 90 ? 9.752 -2.291 19.549 1.00 92.81 90 PRO A CA 1
ATOM 730 C C . PRO A 1 90 ? 9.057 -1.675 20.770 1.00 92.81 90 PRO A C 1
ATOM 732 O O . PRO A 1 90 ? 7.870 -1.908 20.994 1.00 92.81 90 PRO A O 1
ATOM 735 N N . GLU A 1 91 ? 9.751 -0.825 21.528 1.00 93.56 91 GLU A N 1
ATOM 736 C CA . GLU A 1 91 ? 9.220 -0.158 22.722 1.00 93.56 91 GLU A CA 1
ATOM 737 C C . GLU A 1 91 ? 8.136 0.856 22.361 1.00 93.56 91 GLU A C 1
ATOM 739 O O . GLU A 1 91 ? 7.093 0.908 23.015 1.00 93.56 91 GLU A O 1
ATOM 744 N N . ARG A 1 92 ? 8.356 1.646 21.301 1.00 89.44 92 ARG A N 1
ATOM 745 C CA . ARG A 1 92 ? 7.367 2.608 20.798 1.00 89.44 92 ARG A CA 1
ATOM 746 C C . ARG A 1 92 ? 6.155 1.904 20.203 1.00 89.44 92 ARG A C 1
ATOM 748 O O . ARG A 1 92 ? 5.032 2.311 20.477 1.00 89.44 92 ARG A O 1
ATOM 755 N N . THR A 1 93 ? 6.366 0.800 19.493 1.00 91.50 93 THR A N 1
ATOM 756 C CA . THR A 1 93 ? 5.292 -0.057 18.973 1.00 91.50 93 THR A CA 1
ATOM 757 C C . THR A 1 93 ? 4.473 -0.666 20.114 1.00 91.50 93 THR A C 1
ATOM 759 O O . THR A 1 93 ? 3.245 -0.644 20.084 1.00 91.50 93 THR A O 1
ATOM 762 N N . ALA A 1 94 ? 5.127 -1.149 21.174 1.00 92.25 94 ALA A N 1
ATOM 763 C CA . ALA A 1 94 ? 4.448 -1.669 22.358 1.00 92.25 94 ALA A CA 1
ATOM 764 C C . ALA A 1 94 ? 3.679 -0.576 23.120 1.00 92.25 94 ALA A C 1
ATOM 766 O O . ALA A 1 94 ? 2.583 -0.831 23.621 1.00 92.25 94 ALA A O 1
ATOM 767 N N . ALA A 1 95 ? 4.226 0.639 23.203 1.00 90.56 95 ALA A N 1
ATOM 768 C CA . ALA A 1 95 ? 3.533 1.784 23.783 1.00 90.56 95 ALA A CA 1
ATOM 769 C C . ALA A 1 95 ? 2.299 2.174 22.959 1.00 90.56 95 ALA A C 1
ATOM 771 O O . ALA A 1 95 ? 1.218 2.309 23.529 1.00 90.56 95 ALA A O 1
ATOM 772 N N . PHE A 1 96 ? 2.439 2.258 21.635 1.00 89.69 96 PHE A N 1
ATOM 773 C CA . PHE A 1 96 ? 1.332 2.518 20.717 1.00 89.69 96 PHE A CA 1
ATOM 774 C C . PHE A 1 96 ? 0.240 1.450 20.829 1.00 89.69 96 PHE A C 1
ATOM 776 O O . PHE A 1 96 ? -0.932 1.789 20.954 1.00 89.69 96 PHE A O 1
ATOM 783 N N . ARG A 1 97 ? 0.608 0.163 20.904 1.00 91.00 97 ARG A N 1
ATOM 784 C CA . ARG A 1 97 ? -0.347 -0.937 21.114 1.00 91.00 97 ARG A CA 1
ATOM 785 C C . ARG A 1 97 ? -1.210 -0.725 22.357 1.00 91.00 97 ARG A C 1
ATOM 787 O O . ARG A 1 97 ? -2.404 -0.990 22.303 1.00 91.00 97 ARG A O 1
ATOM 794 N N . ARG A 1 98 ? -0.627 -0.283 23.477 1.00 92.19 98 ARG A N 1
ATOM 795 C CA . ARG A 1 98 ? -1.397 -0.034 24.710 1.00 92.19 98 ARG A CA 1
ATOM 796 C C . ARG A 1 98 ? -2.437 1.064 24.514 1.00 92.19 98 ARG A C 1
ATOM 798 O O . ARG A 1 98 ? -3.555 0.899 24.981 1.00 92.19 98 ARG A O 1
ATOM 805 N N . ILE A 1 99 ? -2.072 2.131 23.807 1.00 89.38 99 ILE A N 1
ATOM 806 C CA . ILE A 1 99 ? -2.990 3.225 23.471 1.00 89.38 99 ILE A CA 1
ATOM 807 C C . ILE A 1 99 ? -4.103 2.695 22.566 1.00 89.38 99 ILE A C 1
ATOM 809 O O . ILE A 1 99 ? -5.265 2.786 22.929 1.00 89.38 99 ILE A O 1
ATOM 813 N N . ALA A 1 100 ? -3.755 2.038 21.458 1.00 87.62 100 ALA A N 1
ATOM 814 C CA . ALA A 1 100 ? -4.730 1.510 20.505 1.00 87.62 100 ALA A CA 1
ATOM 815 C C . ALA A 1 100 ? -5.726 0.523 21.143 1.00 87.62 100 ALA A C 1
ATOM 817 O O . ALA A 1 100 ? -6.919 0.581 20.865 1.00 87.62 100 ALA A O 1
ATOM 818 N N . VAL A 1 101 ? -5.258 -0.366 22.030 1.00 89.75 101 VAL A N 1
ATOM 819 C CA . VAL A 1 101 ? -6.139 -1.282 22.777 1.00 89.75 101 VAL A CA 1
ATOM 820 C C . VAL A 1 101 ? -7.039 -0.523 23.750 1.00 89.75 101 VAL A C 1
ATOM 822 O O . VAL A 1 101 ? -8.206 -0.879 23.885 1.00 89.75 101 VAL A O 1
ATOM 825 N N . SER A 1 102 ? -6.515 0.508 24.418 1.00 88.69 102 SER A N 1
ATOM 826 C CA . SER A 1 102 ? -7.301 1.349 25.324 1.00 88.69 102 SER A CA 1
ATOM 827 C C . SER A 1 102 ? -8.424 2.063 24.574 1.00 88.69 102 SER A C 1
ATOM 829 O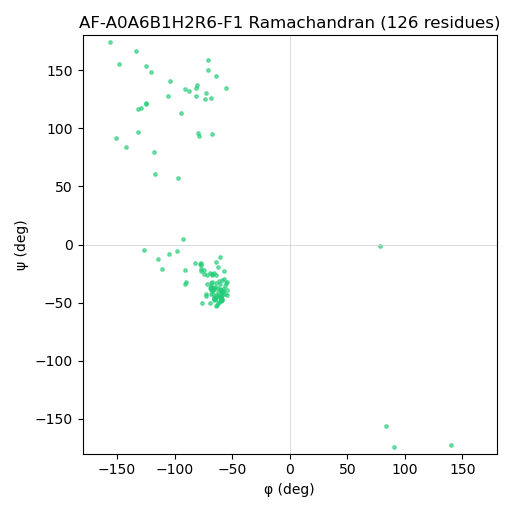 O . SER A 1 102 ? -9.572 1.950 24.982 1.00 88.69 102 SER A O 1
ATOM 831 N N . GLU A 1 103 ? -8.117 2.721 23.454 1.00 86.25 103 GLU A N 1
ATOM 832 C CA . GLU A 1 103 ? -9.109 3.420 22.623 1.00 86.25 103 GLU A CA 1
ATOM 833 C C . GLU A 1 103 ? -10.178 2.460 22.085 1.00 86.25 103 GLU A C 1
ATOM 835 O O . GLU A 1 103 ? -11.373 2.727 22.191 1.00 86.25 103 GLU A O 1
ATOM 840 N N . ALA A 1 104 ? -9.765 1.289 21.588 1.00 85.25 104 ALA A N 1
ATOM 841 C CA . ALA A 1 104 ? -10.699 0.270 21.111 1.00 85.25 104 ALA A CA 1
ATOM 842 C C . ALA A 1 104 ? -11.605 -0.283 22.227 1.00 85.25 104 ALA A C 1
ATOM 844 O O . ALA A 1 104 ? -12.755 -0.638 21.970 1.00 85.25 104 ALA A O 1
ATOM 845 N N . SER A 1 105 ? -11.100 -0.361 23.462 1.00 86.00 105 SER A N 1
ATOM 846 C CA . SER A 1 105 ? -11.891 -0.807 24.614 1.00 86.00 105 SER A CA 1
ATOM 847 C C . SER A 1 105 ? -12.905 0.258 25.031 1.00 86.00 105 SER A C 1
ATOM 849 O O . SER A 1 105 ? -14.071 -0.076 25.212 1.00 86.00 105 SER A O 1
ATOM 851 N N . SER A 1 106 ? -12.499 1.532 25.085 1.00 84.44 106 SER A N 1
ATOM 852 C CA . SER A 1 106 ? -13.411 2.657 25.332 1.00 84.44 106 SER A CA 1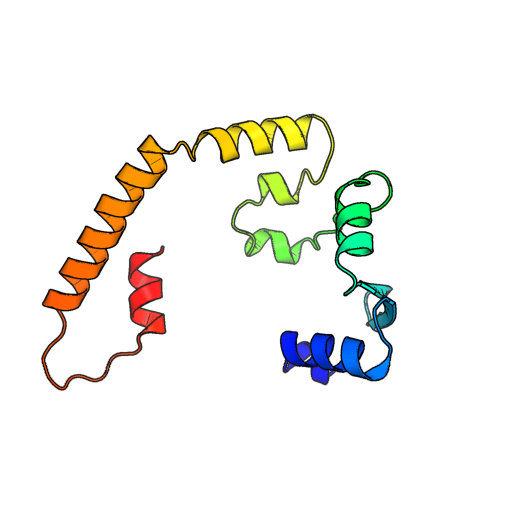
ATOM 853 C C . SER A 1 106 ? -14.545 2.696 24.304 1.00 84.44 106 SER A C 1
ATOM 855 O O . SER A 1 106 ? -15.704 2.855 24.669 1.00 84.44 106 SER A O 1
ATOM 857 N N . PHE A 1 107 ? -14.233 2.468 23.024 1.00 81.88 107 PHE A N 1
ATOM 858 C CA . PHE A 1 107 ? -15.248 2.355 21.977 1.00 81.88 107 PHE A CA 1
ATOM 859 C C . PHE A 1 107 ? -16.252 1.231 22.261 1.00 81.88 107 PHE A C 1
ATOM 861 O O . PHE A 1 107 ? -17.459 1.442 22.175 1.00 81.88 107 PHE A O 1
ATOM 868 N N . ALA A 1 108 ? -15.771 0.041 22.627 1.00 82.81 108 ALA A N 1
ATOM 869 C CA . ALA A 1 108 ? -16.647 -1.086 22.929 1.00 82.81 108 ALA A CA 1
ATOM 870 C C . ALA A 1 108 ? -17.588 -0.807 24.118 1.00 82.81 108 ALA A C 1
ATOM 872 O O . ALA A 1 108 ? -18.712 -1.303 24.122 1.00 82.81 108 ALA A O 1
ATOM 873 N N . GLU A 1 109 ? -17.158 -0.004 25.096 1.00 85.94 109 GLU A N 1
ATOM 874 C CA . GLU A 1 109 ? -17.981 0.414 26.242 1.00 85.94 109 GLU A CA 1
ATOM 875 C C . GLU A 1 109 ? -19.076 1.431 25.868 1.00 85.94 109 GLU A C 1
ATOM 877 O O . GLU A 1 109 ? -20.118 1.474 26.522 1.00 85.94 109 GLU A O 1
ATOM 882 N N . GLU A 1 110 ? -18.885 2.223 24.807 1.00 83.62 110 GLU A N 1
ATOM 883 C CA . GLU A 1 110 ? -19.890 3.167 24.289 1.00 83.62 110 GLU A CA 1
ATOM 884 C C . GLU A 1 110 ? -21.001 2.471 23.480 1.00 83.62 110 GLU A C 1
ATOM 886 O O . GLU A 1 110 ? -22.077 3.041 23.263 1.00 83.62 110 GLU A O 1
ATOM 891 N N . LEU A 1 111 ? -20.770 1.232 23.034 1.00 85.69 111 LEU A N 1
ATOM 892 C CA . LEU A 1 111 ? -21.734 0.486 22.234 1.00 85.69 111 LEU A CA 1
ATOM 893 C C . LEU A 1 111 ? -22.905 -0.008 23.085 1.00 85.69 111 LEU A C 1
ATOM 895 O O . LEU A 1 111 ? -22.755 -0.741 24.060 1.00 85.69 111 LEU A O 1
ATOM 899 N N . THR A 1 112 ? -24.118 0.338 22.656 1.00 87.50 112 THR A N 1
ATOM 900 C CA . THR A 1 112 ? -25.343 -0.197 23.259 1.00 87.50 112 THR A CA 1
ATOM 901 C C . THR A 1 112 ? -25.653 -1.579 22.688 1.00 87.50 112 THR A C 1
ATOM 903 O O . THR A 1 112 ? -25.615 -1.780 21.470 1.00 87.50 112 THR A O 1
ATOM 906 N N . GLU A 1 113 ? -26.005 -2.533 23.549 1.00 88.44 113 GLU A N 1
ATOM 907 C CA . GLU A 1 113 ? -26.403 -3.878 23.126 1.00 88.44 113 GLU A CA 1
ATOM 908 C C . GLU A 1 113 ? -27.568 -3.833 22.119 1.00 88.44 113 GLU A C 1
ATOM 910 O O . GLU A 1 113 ? -28.537 -3.090 22.286 1.00 88.44 113 GLU A O 1
ATOM 915 N N . GLY A 1 114 ? -27.461 -4.617 21.042 1.00 87.94 114 GLY A N 1
ATOM 916 C CA . GLY A 1 114 ? -28.463 -4.673 19.971 1.00 87.94 114 GLY A CA 1
ATOM 917 C C . GLY A 1 114 ? -28.419 -3.507 18.976 1.00 87.94 114 GLY A C 1
ATOM 918 O O . GLY A 1 114 ? -29.198 -3.501 18.021 1.00 87.94 114 GLY A O 1
ATOM 919 N N . SER A 1 115 ? -27.514 -2.540 19.154 1.00 85.69 115 SER A N 1
ATOM 920 C CA . SER A 1 115 ? -27.283 -1.491 18.159 1.00 85.69 115 SER A CA 1
ATOM 921 C C . SER A 1 115 ? -26.581 -2.037 16.910 1.00 85.69 115 SER A C 1
ATOM 923 O O . SER A 1 115 ? -25.831 -3.011 16.954 1.00 85.69 115 SER A O 1
ATOM 925 N N . THR A 1 116 ? -26.854 -1.412 15.764 1.00 90.12 116 THR A N 1
ATOM 926 C CA . THR A 1 116 ? -26.122 -1.646 14.514 1.00 90.12 116 THR A CA 1
ATOM 927 C C . THR A 1 116 ? -25.221 -0.447 14.269 1.00 90.12 116 THR A C 1
ATOM 929 O O . THR A 1 116 ? -25.708 0.683 14.270 1.00 90.12 116 THR A O 1
ATOM 932 N N . VAL A 1 117 ? -23.931 -0.692 14.047 1.00 86.25 117 VAL A N 1
ATOM 933 C CA . VAL A 1 117 ? -22.934 0.352 13.784 1.00 86.25 117 VAL A CA 1
ATOM 934 C C . VAL A 1 117 ? -22.270 0.149 12.430 1.00 86.25 117 VAL A C 1
ATOM 936 O O . VAL A 1 117 ? -22.087 -0.985 11.980 1.00 86.25 117 VAL A O 1
ATOM 939 N N . ASP A 1 118 ? -21.883 1.251 11.789 1.00 89.12 118 ASP A N 1
ATOM 940 C CA . ASP A 1 118 ? -20.973 1.206 10.648 1.00 89.12 118 ASP A CA 1
ATOM 941 C C . ASP A 1 118 ? -19.549 1.023 11.176 1.00 89.12 118 ASP A C 1
ATOM 943 O O . ASP A 1 118 ? -18.857 1.981 11.514 1.00 89.12 118 ASP A O 1
ATOM 947 N N . PHE A 1 119 ? -19.111 -0.234 11.257 1.00 84.69 119 PHE A N 1
ATOM 948 C CA . PHE A 1 119 ? -17.797 -0.575 11.798 1.00 84.69 119 PHE A CA 1
ATOM 949 C C . PHE A 1 119 ? -16.649 0.163 11.096 1.00 84.69 119 PHE A C 1
ATOM 951 O O . PHE A 1 119 ? -15.650 0.488 11.733 1.00 84.69 119 PHE A O 1
ATOM 958 N N . ARG A 1 120 ? -16.779 0.457 9.796 1.00 85.81 120 ARG A N 1
ATOM 959 C CA . ARG A 1 120 ? -15.749 1.194 9.064 1.00 85.81 120 ARG A CA 1
ATOM 960 C C . ARG A 1 120 ? -15.693 2.644 9.528 1.00 85.81 120 ARG A C 1
ATOM 962 O O . ARG A 1 120 ? -14.603 3.122 9.829 1.00 85.81 120 ARG A O 1
ATOM 969 N N . ALA A 1 121 ? -16.840 3.318 9.579 1.00 85.69 121 ALA A N 1
ATOM 970 C CA . ALA A 1 121 ? -16.912 4.706 10.028 1.00 85.69 121 ALA A CA 1
ATOM 971 C C . ALA A 1 121 ? -16.407 4.852 11.471 1.00 85.69 121 ALA A C 1
ATOM 973 O O . ALA A 1 121 ? -15.683 5.797 11.783 1.00 85.69 121 ALA A O 1
ATOM 974 N N . GLU A 1 122 ? -16.729 3.881 12.329 1.00 83.25 122 GLU A N 1
ATOM 975 C CA . GLU A 1 122 ? -16.250 3.863 13.709 1.00 83.25 122 GLU A CA 1
ATOM 976 C C . GLU A 1 122 ? -14.734 3.682 13.780 1.00 83.25 122 GLU A C 1
ATOM 978 O O . GLU A 1 122 ? -14.067 4.472 14.436 1.00 83.25 122 GLU A O 1
ATOM 983 N N . VAL A 1 123 ? -14.146 2.723 13.056 1.00 81.69 123 VAL A N 1
ATOM 984 C CA . VAL A 1 123 ? -12.680 2.569 13.019 1.00 81.69 123 VAL A CA 1
ATOM 985 C C . VAL A 1 123 ? -12.000 3.836 12.494 1.00 81.69 123 VAL A C 1
ATOM 987 O O . VAL A 1 123 ? -11.025 4.287 13.093 1.00 81.69 123 VAL A O 1
ATOM 990 N N . GLU A 1 124 ? -12.525 4.441 11.424 1.00 82.06 124 GLU A N 1
ATOM 991 C CA . GLU A 1 124 ? -11.970 5.672 10.851 1.00 82.06 124 GLU A CA 1
ATOM 992 C C . GLU A 1 124 ? -11.925 6.811 11.889 1.00 82.06 124 GLU A C 1
ATOM 994 O O . GLU A 1 124 ? -10.902 7.486 11.989 1.00 82.06 124 GLU A O 1
ATOM 999 N N . ARG A 1 125 ? -12.952 6.969 12.739 1.00 76.75 125 ARG A N 1
ATOM 1000 C CA . ARG A 1 125 ? -13.000 7.992 13.806 1.00 76.75 125 ARG A CA 1
ATOM 1001 C C . ARG A 1 125 ? -11.826 7.926 14.792 1.00 76.75 125 ARG A C 1
ATOM 1003 O O . ARG A 1 125 ? -11.463 8.952 15.355 1.00 76.75 125 ARG A O 1
ATOM 1010 N N . TYR A 1 126 ? -11.260 6.741 15.016 1.00 68.69 126 TYR A N 1
ATOM 1011 C CA . TYR A 1 126 ? -10.200 6.512 16.007 1.00 68.69 126 TYR A CA 1
ATOM 1012 C C . TYR A 1 126 ? -8.804 6.338 15.397 1.00 68.69 126 TYR A C 1
ATOM 1014 O O . TYR A 1 126 ? -7.815 6.265 16.128 1.00 68.69 126 TYR A O 1
ATOM 1022 N N . THR A 1 127 ? -8.700 6.250 14.070 1.00 68.44 127 THR A N 1
ATOM 1023 C CA . THR A 1 127 ? -7.416 6.114 13.363 1.00 68.44 127 THR A CA 1
ATOM 1024 C C . THR A 1 127 ? -6.858 7.431 12.812 1.00 68.44 127 THR A C 1
ATOM 1026 O O . THR A 1 127 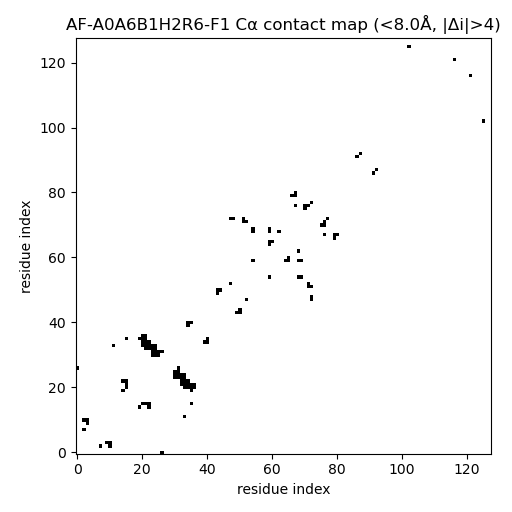? -5.737 7.417 12.300 1.00 68.44 127 THR A O 1
ATOM 1029 N N . TRP A 1 128 ? -7.604 8.540 12.916 1.00 54.28 128 TRP A N 1
ATOM 1030 C CA . TRP A 1 128 ? -7.260 9.858 12.360 1.00 54.28 128 TRP A CA 1
ATOM 1031 C C . TRP A 1 128 ? -7.294 10.977 13.400 1.00 54.28 128 TRP A C 1
ATOM 1033 O O . TRP A 1 128 ? -8.257 11.020 14.195 1.00 54.28 128 TRP A O 1
#

Nearest PDB structures (foldseek):
  4ooi-assembly1_A  TM=3.615E-01  e=1.659E+00  Vibrio cholerae O1 biovar El Tor str. N16961
  1lwe-assembly1_B  TM=3.408E-01  e=2.279E+00  Human immunodeficiency virus 1
  3dol-assembly1_B  TM=3.460E-01  e=2.588E+00  HIV-1 M:B_HXB2R
  2l6r-assembly1_A  TM=3.494E-01  e=4.037E+00  Lambdavirus lambda
  8v5c-assembly1_B  TM=2.005E-01  e=2.588E+00  Shigella flexneri

pLDDT: mean 82.95, std 10.17, range [54.28, 96.06]

Radius of gyration: 20.33 Å; Cα contacts (8 Å, |Δi|>4): 69; chains: 1; bounding box: 49×30×48 Å

Foldseek 3Di:
DVCCVVPVPVVLVVQCVPPNAWDWDDDPVGIDIHGRDPVVVVVCVVCCVVPPLPDDPVVLVVDPDNPLSVVVDDPSNVVVCCVVVVCDDPVNVVVVVVVVVVVVVVVVVPDDPPDDDPPVVSVVVVPD

Mean predicted aligned error: 8.36 Å

Sequence (128 aa):
MRRLAADYTGFFHWLHEQWGDIVYFEVPNGGHCAVFDPDIAEDLVRKPELFQKDTPAFAFEVIQSPCLARTPFGDEHRRLTDLTVTAFTPERTAAFRRIAVSEASSFAEELTEGSTVDFRAEVERYTW

Secondary structure (DSSP, 8-state):
-HHHHH-HHHHHHHHHHHH-SEEEEEETTEEEEEE--HHHHHHHHH-TTTS-----GGGGGTSS-HHHHHS-SHHHHHHHHHHHHTT--HHHHHHHHHHHHHHHHHHHHHPPTT----HHHHHHHHH-

Solvent-accessible surface area (backbone atoms only — not comparable to full-atom values): 7843 Å² total; per-residue (Å²): 108,76,54,46,77,75,34,55,68,64,38,53,51,51,47,37,77,75,60,42,47,64,40,78,48,78,53,101,92,45,81,46,73,50,69,69,43,66,70,60,46,49,53,52,69,74,37,50,92,82,47,73,70,81,66,58,76,78,52,48,83,75,42,97,50,46,69,57,59,75,33,66,61,63,72,67,25,50,52,55,47,50,64,55,55,68,63,65,38,73,67,50,49,54,52,48,48,54,51,55,53,48,56,55,49,55,52,58,70,71,56,57,89,92,65,86,74,63,65,65,63,54,52,52,66,75,75,106